Protein AF-A0A9E3SXN7-F1 (afdb_monomer_lite)

Radius of gyration: 14.29 Å; chains: 1; bounding box: 30×28×36 Å

Secondary structure (DSSP, 8-state):
---SSS-----PPP--TTPPTT-----------TTPPP-----GGGGGG-GGG-

Foldseek 3Di:
DPCPPPDDDDDDDDDDVPDDPPDDDDDDDDDDDPPDDDDDDADDPRCVVCVVVD

Sequence (54 aa):
MGMTSIPMMCLQEMEVKGSLSHCIRVAVFTNLSEDKEVKHVYLKEAKKLRPDLV

pLDDT: mean 93.19, std 6.72, range [60.31, 97.38]

Structure (mmCIF, N/CA/C/O backbone):
data_AF-A0A9E3SXN7-F1
#
_entry.id   AF-A0A9E3SXN7-F1
#
loop_
_atom_site.group_PDB
_atom_site.id
_atom_site.type_symbol
_atom_site.label_atom_id
_atom_site.label_alt_id
_atom_site.label_comp_id
_atom_site.label_asym_id
_atom_site.label_entity_id
_atom_site.label_seq_id
_atom_site.pdbx_PDB_ins_code
_atom_site.Cartn_x
_atom_site.Cartn_y
_atom_site.Cartn_z
_atom_site.occupancy
_atom_site.B_iso_or_equiv
_atom_site.auth_seq_id
_atom_site.auth_comp_id
_atom_site.auth_asym_id
_atom_site.auth_atom_id
_atom_site.pdbx_PDB_model_num
ATOM 1 N N . MET A 1 1 ? -10.086 -3.304 -16.328 1.00 60.31 1 MET A N 1
ATOM 2 C CA . MET A 1 1 ? -8.623 -3.486 -16.193 1.00 60.31 1 MET A CA 1
ATOM 3 C C . MET A 1 1 ? -8.284 -4.893 -16.662 1.00 60.31 1 MET A C 1
ATOM 5 O O . MET A 1 1 ? -8.979 -5.815 -16.263 1.00 60.31 1 MET A O 1
ATOM 9 N N . GLY A 1 2 ? -7.298 -5.040 -17.551 1.00 82.38 2 GLY A N 1
ATOM 10 C CA . GLY A 1 2 ? -6.954 -6.294 -18.239 1.00 82.38 2 GLY A CA 1
ATOM 11 C C . GLY A 1 2 ? -5.758 -7.026 -17.630 1.00 82.38 2 GLY A C 1
ATOM 12 O O . GLY A 1 2 ? -4.881 -7.466 -18.361 1.00 82.38 2 GLY A O 1
ATOM 13 N N . MET A 1 3 ? -5.688 -7.123 -16.300 1.00 86.94 3 MET A N 1
ATOM 14 C CA . MET A 1 3 ? -4.602 -7.818 -15.590 1.00 86.94 3 MET A CA 1
ATOM 15 C C . MET A 1 3 ? -4.828 -9.340 -15.609 1.00 86.94 3 MET A C 1
ATOM 17 O O . MET A 1 3 ? -4.868 -9.982 -14.567 1.00 86.94 3 MET A O 1
ATOM 21 N N . THR A 1 4 ? -5.049 -9.916 -16.794 1.00 93.31 4 THR A N 1
ATOM 22 C CA . THR A 1 4 ? -5.383 -11.342 -16.967 1.00 93.31 4 THR A CA 1
ATOM 23 C C . THR A 1 4 ? -4.154 -12.244 -17.044 1.00 93.31 4 THR A C 1
ATOM 25 O O . THR A 1 4 ? -4.269 -13.446 -16.838 1.00 93.31 4 THR A O 1
ATOM 28 N N . SER A 1 5 ? -2.980 -11.673 -17.319 1.00 94.69 5 SER A N 1
ATOM 29 C CA . SER A 1 5 ? -1.702 -12.385 -17.451 1.00 94.69 5 SER A CA 1
ATOM 30 C C . SER A 1 5 ? -0.737 -12.160 -16.282 1.00 94.69 5 SER A C 1
ATOM 32 O O . SER A 1 5 ? 0.381 -12.669 -16.309 1.00 94.69 5 SER A O 1
ATOM 34 N N . ILE A 1 6 ? -1.137 -11.392 -15.265 1.00 94.75 6 ILE A N 1
ATOM 35 C CA . ILE A 1 6 ? -0.286 -11.063 -14.117 1.00 94.75 6 ILE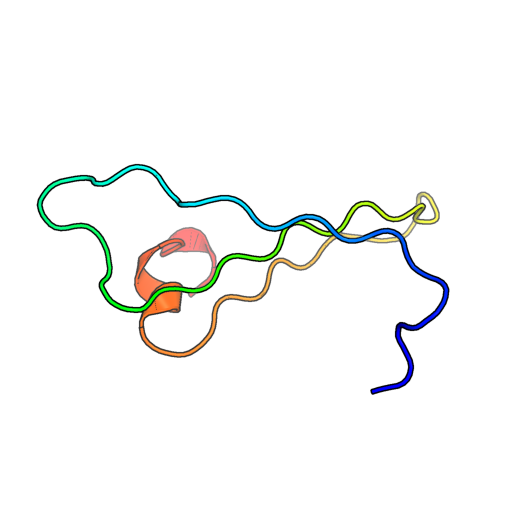 A CA 1
ATOM 36 C C . ILE A 1 6 ? -0.622 -12.026 -12.972 1.00 94.75 6 ILE A C 1
ATOM 38 O O . ILE A 1 6 ? -1.797 -12.126 -12.608 1.00 94.75 6 ILE A O 1
ATOM 42 N N . PRO A 1 7 ? 0.365 -12.723 -12.379 1.00 95.31 7 PRO A N 1
ATOM 43 C CA . PRO A 1 7 ? 0.114 -13.551 -11.209 1.00 95.31 7 PRO A CA 1
ATOM 44 C C . PRO A 1 7 ? -0.331 -12.671 -10.038 1.00 95.31 7 PRO A C 1
ATOM 46 O O . PRO A 1 7 ? 0.300 -11.663 -9.719 1.00 95.31 7 PRO A O 1
ATOM 49 N N . MET A 1 8 ? -1.429 -13.058 -9.395 1.00 95.19 8 MET A N 1
ATOM 50 C CA . MET A 1 8 ? -2.007 -12.338 -8.266 1.00 95.19 8 MET A CA 1
ATOM 51 C C . MET A 1 8 ? -2.274 -13.305 -7.123 1.00 95.19 8 MET A C 1
ATOM 53 O O . MET A 1 8 ? -2.680 -14.446 -7.335 1.00 95.19 8 MET A O 1
ATOM 57 N N . MET A 1 9 ? -2.081 -12.820 -5.903 1.00 96.25 9 MET A N 1
ATOM 58 C CA . MET A 1 9 ? -2.495 -13.513 -4.694 1.00 96.25 9 MET A CA 1
ATOM 59 C C . MET A 1 9 ? -3.147 -12.522 -3.737 1.00 96.25 9 MET A C 1
ATOM 61 O O . MET A 1 9 ? -2.764 -11.352 -3.684 1.00 96.25 9 MET A O 1
ATOM 65 N N . CYS A 1 10 ? -4.129 -13.000 -2.979 1.00 97.06 10 CYS A N 1
ATOM 66 C CA . CYS A 1 10 ? -4.760 -12.243 -1.909 1.00 97.06 10 CYS A CA 1
ATOM 67 C C . CYS A 1 10 ? -4.488 -12.933 -0.578 1.00 97.06 10 CYS A C 1
ATOM 69 O O . CYS A 1 10 ? -4.436 -14.159 -0.495 1.00 97.06 10 CYS A O 1
ATOM 71 N N . LEU A 1 11 ? -4.323 -12.122 0.457 1.00 96.50 11 LEU A N 1
ATOM 72 C CA . LEU A 1 11 ? -4.079 -12.561 1.820 1.00 96.50 11 LEU A CA 1
ATOM 73 C C . LEU A 1 11 ? -5.004 -11.768 2.735 1.00 96.50 11 LEU A C 1
ATOM 75 O O . LEU A 1 11 ? -5.315 -10.606 2.457 1.00 96.50 11 LEU A O 1
ATOM 79 N N . GLN A 1 12 ? -5.431 -12.395 3.824 1.00 96.38 12 GLN A N 1
ATOM 80 C CA . GLN A 1 12 ? -6.086 -11.670 4.898 1.00 96.38 12 GLN A CA 1
ATOM 81 C C . GLN A 1 12 ? -5.017 -10.965 5.736 1.00 96.38 12 GLN A C 1
ATOM 83 O O . GLN A 1 12 ? -4.044 -11.583 6.161 1.00 96.38 12 GLN A O 1
ATOM 88 N N . GLU A 1 13 ? -5.203 -9.666 5.952 1.00 96.31 13 GLU A N 1
ATOM 89 C CA . GLU A 1 13 ? -4.351 -8.884 6.844 1.00 96.31 13 GLU A CA 1
ATOM 90 C C . GLU A 1 13 ? -4.504 -9.350 8.296 1.00 96.31 13 GLU A C 1
ATOM 92 O O . GLU A 1 13 ? -5.583 -9.785 8.709 1.00 96.31 13 GLU A O 1
ATOM 97 N N . MET A 1 14 ? -3.440 -9.196 9.085 1.00 95.75 14 MET A N 1
ATOM 98 C CA . MET A 1 14 ? -3.506 -9.413 10.527 1.00 95.75 14 MET A CA 1
ATOM 99 C C . MET A 1 14 ? -4.566 -8.516 11.183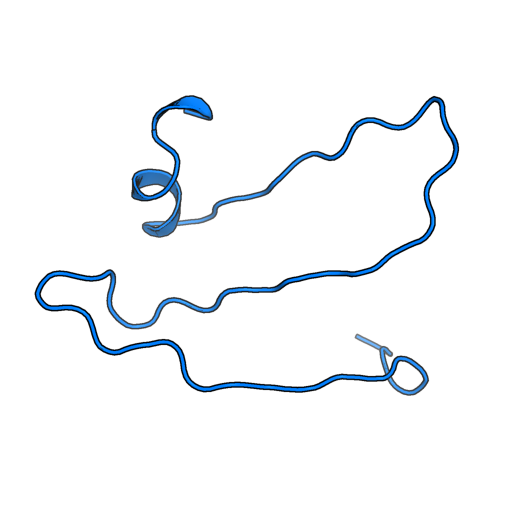 1.00 95.75 14 MET A C 1
ATOM 101 O O . MET A 1 14 ? -4.601 -7.299 10.987 1.00 95.75 14 MET A O 1
ATOM 105 N N . GLU A 1 15 ? -5.397 -9.112 12.034 1.00 95.12 15 GLU A N 1
ATOM 106 C CA . GLU A 1 15 ? -6.352 -8.363 12.842 1.00 95.12 15 GLU A CA 1
ATOM 107 C C . GLU A 1 15 ? -5.641 -7.715 14.037 1.00 95.12 15 GLU A C 1
ATOM 109 O O . GLU A 1 15 ? -5.286 -8.373 15.014 1.00 95.12 15 GLU A O 1
ATOM 114 N N . VAL A 1 16 ? -5.421 -6.401 13.957 1.00 96.06 16 VAL A N 1
ATOM 115 C CA . VAL A 1 16 ? -4.813 -5.610 15.036 1.00 96.06 16 VAL A CA 1
ATOM 116 C C . VAL A 1 16 ? -5.864 -4.684 15.643 1.00 96.06 16 VAL A C 1
ATOM 118 O O . VAL A 1 16 ? -6.564 -3.961 14.927 1.00 96.06 16 VAL A O 1
ATOM 121 N N . LYS A 1 17 ? -5.976 -4.668 16.976 1.00 96.06 17 LYS A N 1
ATOM 122 C CA . LYS A 1 17 ? -6.923 -3.799 17.690 1.00 96.06 17 LYS A CA 1
ATOM 123 C C . LYS A 1 17 ? -6.656 -2.326 17.360 1.00 96.06 17 LYS A C 1
ATOM 125 O O . LYS A 1 17 ? -5.540 -1.846 17.522 1.00 96.06 17 LYS A O 1
ATOM 130 N N . GLY A 1 18 ? -7.694 -1.611 16.925 1.00 94.12 18 GLY A N 1
ATOM 131 C CA . GLY A 1 18 ? -7.589 -0.204 16.517 1.00 94.12 18 GLY A CA 1
ATOM 132 C C . GLY A 1 18 ? -6.980 0.011 15.127 1.00 94.12 18 GLY A C 1
ATOM 133 O O . GLY A 1 18 ? -6.723 1.153 14.753 1.00 94.12 18 GLY A O 1
ATOM 134 N N . SER A 1 19 ? -6.753 -1.058 14.355 1.00 94.56 19 SER A N 1
ATOM 135 C CA . SER A 1 19 ? -6.331 -0.940 12.959 1.00 94.56 19 SER A CA 1
ATOM 136 C C . SER A 1 19 ? -7.427 -0.353 12.071 1.00 94.56 19 SER A C 1
ATOM 138 O O . SER A 1 19 ? -8.615 -0.357 12.402 1.00 94.56 19 SER A O 1
ATOM 140 N N . LEU A 1 20 ? -7.008 0.181 10.922 1.00 95.75 20 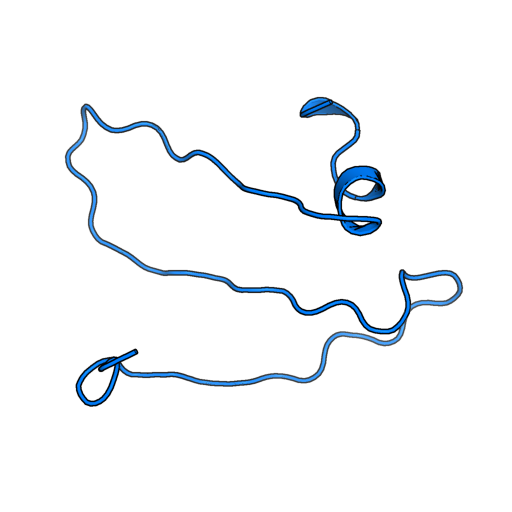LEU A N 1
ATOM 141 C CA . LEU A 1 20 ? -7.916 0.791 9.962 1.00 95.75 20 LEU A CA 1
ATOM 142 C C . LEU A 1 20 ? -8.873 -0.256 9.372 1.00 95.75 20 LEU A C 1
ATOM 144 O O . LEU A 1 20 ? -8.438 -1.187 8.691 1.00 95.75 20 LEU A O 1
ATOM 148 N N . SER A 1 21 ? -10.175 -0.065 9.592 1.00 95.00 21 SER A N 1
ATOM 149 C CA . SER A 1 21 ? -11.220 -0.929 9.043 1.00 95.00 21 SER A CA 1
ATOM 150 C C . SER A 1 21 ? -11.365 -0.756 7.528 1.00 95.00 21 SER A C 1
ATOM 152 O O . SER A 1 21 ? -11.081 0.305 6.971 1.00 95.00 21 SER A O 1
ATOM 154 N N . HIS A 1 22 ? -11.802 -1.823 6.849 1.00 94.88 22 HIS A N 1
ATOM 155 C CA . HIS A 1 22 ? -12.042 -1.849 5.397 1.00 94.88 22 HIS A CA 1
ATOM 156 C C . HIS A 1 22 ? -10.854 -1.352 4.548 1.00 94.88 22 HIS A C 1
ATOM 158 O O . HIS A 1 22 ? -11.030 -0.750 3.487 1.00 94.88 22 HIS A O 1
ATOM 164 N N . CYS A 1 23 ? -9.630 -1.605 5.015 1.00 96.19 23 CYS A N 1
ATOM 165 C CA . CYS A 1 23 ? -8.411 -1.206 4.328 1.00 96.19 23 CYS A CA 1
ATOM 166 C C . CYS A 1 23 ? -7.949 -2.300 3.357 1.00 96.19 23 CYS A C 1
ATOM 168 O O . CYS A 1 23 ? -7.676 -3.423 3.770 1.00 96.19 23 CYS A O 1
ATOM 170 N N . ILE A 1 24 ? -7.794 -1.952 2.077 1.00 96.75 24 ILE A N 1
ATOM 171 C CA . ILE A 1 24 ? -7.146 -2.807 1.075 1.00 96.75 24 ILE A CA 1
ATOM 172 C C . ILE A 1 24 ? -5.698 -2.344 0.928 1.00 96.75 24 ILE A C 1
ATOM 174 O O . ILE A 1 24 ? -5.447 -1.160 0.698 1.00 96.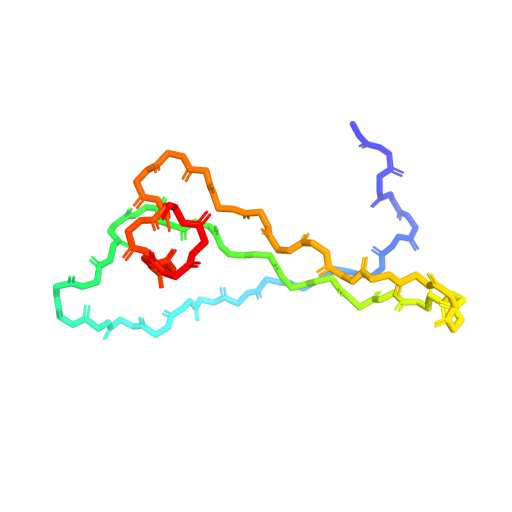75 24 ILE A O 1
ATOM 178 N N . ARG A 1 25 ? -4.752 -3.277 1.046 1.00 97.38 25 ARG A N 1
ATOM 179 C CA . ARG A 1 25 ? -3.329 -3.039 0.781 1.00 97.38 25 ARG A CA 1
ATOM 180 C C . ARG A 1 25 ? -2.909 -3.803 -0.464 1.00 97.38 25 ARG A C 1
ATOM 182 O O . ARG A 1 25 ? -3.360 -4.922 -0.687 1.00 97.38 25 ARG A O 1
ATOM 189 N N . VAL A 1 26 ? -2.049 -3.187 -1.267 1.00 96.69 26 VAL A N 1
ATOM 190 C CA . VAL A 1 26 ? -1.509 -3.788 -2.487 1.00 96.69 26 VAL A CA 1
ATOM 191 C C . VAL A 1 26 ? 0.008 -3.707 -2.424 1.00 96.69 26 VAL A C 1
ATOM 193 O O . VAL A 1 26 ? 0.567 -2.616 -2.320 1.00 96.69 26 VAL A O 1
ATOM 196 N N . ALA A 1 27 ? 0.662 -4.862 -2.497 1.00 96.62 27 ALA A N 1
ATOM 197 C CA . ALA A 1 27 ? 2.092 -4.963 -2.743 1.00 96.62 27 ALA A CA 1
ATOM 198 C C . ALA A 1 27 ? 2.293 -5.322 -4.218 1.00 96.62 27 ALA A C 1
ATOM 200 O O . ALA A 1 27 ? 1.746 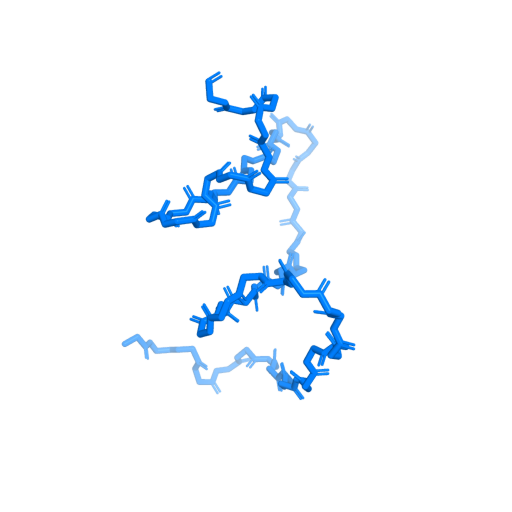-6.314 -4.695 1.00 96.62 27 ALA A O 1
ATOM 201 N N . VAL A 1 28 ? 3.050 -4.498 -4.941 1.00 95.25 28 VAL A N 1
ATOM 202 C CA . VAL A 1 28 ? 3.369 -4.728 -6.353 1.00 95.25 28 VAL A CA 1
ATOM 203 C C . VAL A 1 28 ? 4.856 -5.009 -6.463 1.00 95.25 28 VAL A C 1
ATOM 205 O O . VAL A 1 28 ? 5.677 -4.158 -6.130 1.00 95.25 28 VAL A O 1
ATOM 208 N N . PHE A 1 29 ? 5.191 -6.195 -6.957 1.00 94.94 29 PHE A N 1
ATOM 209 C CA . PHE A 1 29 ? 6.552 -6.545 -7.333 1.00 94.94 29 PHE A CA 1
ATOM 210 C C . PHE A 1 29 ? 6.725 -6.223 -8.812 1.00 94.94 29 PHE A C 1
ATOM 212 O O . PHE A 1 29 ? 6.012 -6.761 -9.658 1.00 94.94 29 PHE A O 1
ATOM 219 N N . THR A 1 30 ? 7.638 -5.309 -9.122 1.00 94.62 30 THR A N 1
ATOM 220 C CA . THR A 1 30 ? 7.930 -4.910 -10.497 1.00 94.62 30 THR A CA 1
ATOM 221 C C . THR A 1 30 ? 9.416 -4.650 -10.650 1.00 94.62 30 THR A C 1
ATOM 223 O O . THR A 1 30 ? 10.065 -4.157 -9.729 1.00 94.62 30 THR A O 1
ATOM 226 N N . ASN A 1 31 ? 9.942 -4.954 -11.831 1.00 94.88 31 ASN A N 1
ATOM 227 C CA . ASN A 1 31 ? 11.280 -4.526 -12.205 1.00 94.88 31 ASN A CA 1
ATOM 228 C C . ASN A 1 31 ? 11.220 -3.039 -12.563 1.00 94.88 31 ASN A C 1
ATOM 230 O O . ASN A 1 31 ? 10.348 -2.621 -13.330 1.00 94.88 31 ASN A O 1
ATOM 234 N N . LEU A 1 32 ? 12.119 -2.250 -11.985 1.00 94.88 32 LEU A N 1
ATOM 235 C CA . LEU A 1 32 ? 12.285 -0.830 -12.276 1.00 94.88 32 LEU A CA 1
ATOM 236 C C . LEU A 1 32 ? 13.711 -0.594 -12.764 1.00 94.88 32 LEU A C 1
ATOM 238 O O . LEU A 1 32 ? 14.637 -1.282 -12.341 1.00 94.88 32 LEU A O 1
ATOM 242 N N . SER A 1 33 ? 13.873 0.385 -13.647 1.00 94.75 33 SER A N 1
ATOM 243 C CA . SER A 1 33 ? 15.187 0.916 -14.003 1.00 94.75 33 SER A CA 1
ATOM 244 C C . SER A 1 33 ? 15.812 1.633 -12.801 1.00 94.75 33 SER A C 1
ATOM 246 O O . SER A 1 33 ? 15.090 2.184 -11.972 1.00 94.75 33 SER A O 1
ATOM 248 N N . GLU A 1 34 ? 17.142 1.656 -12.716 1.00 90.62 34 GLU A N 1
ATOM 249 C CA . GLU A 1 34 ? 17.878 2.223 -11.570 1.00 90.62 34 GLU A CA 1
ATOM 250 C C . GLU A 1 34 ? 17.595 3.715 -11.323 1.00 90.62 34 GLU A C 1
ATOM 252 O O . GLU A 1 34 ? 17.685 4.184 -10.193 1.00 90.62 34 GLU A O 1
ATOM 257 N N . ASP A 1 35 ? 17.202 4.464 -12.356 1.00 92.75 35 ASP A N 1
ATOM 258 C CA . ASP A 1 35 ? 16.857 5.889 -12.277 1.00 92.75 35 ASP A CA 1
ATOM 259 C C . ASP A 1 35 ? 15.459 6.162 -11.694 1.00 92.75 35 ASP A C 1
ATOM 261 O O . ASP A 1 35 ? 15.055 7.319 -11.548 1.00 92.75 35 ASP A O 1
ATOM 265 N N . LYS A 1 36 ? 14.668 5.119 -11.419 1.00 95.12 36 LYS A N 1
ATOM 266 C CA . LYS A 1 36 ? 13.271 5.263 -11.006 1.00 95.12 36 LYS A CA 1
ATOM 267 C C . LYS A 1 36 ? 13.121 5.177 -9.495 1.00 95.12 36 LYS A C 1
ATOM 269 O O . LYS A 1 36 ? 13.392 4.156 -8.876 1.00 95.12 36 LYS A O 1
ATOM 274 N N . GLU A 1 37 ? 12.548 6.228 -8.921 1.00 92.94 37 GLU A N 1
ATOM 275 C CA . GLU A 1 37 ? 12.116 6.239 -7.526 1.00 92.94 37 GLU A CA 1
ATOM 276 C C . GLU A 1 37 ? 10.712 5.642 -7.354 1.00 92.94 37 GLU A C 1
ATOM 278 O O . GLU A 1 37 ? 9.783 5.922 -8.121 1.00 92.94 37 GLU A O 1
ATOM 283 N N . VAL A 1 38 ? 10.535 4.848 -6.297 1.00 93.38 38 VAL A N 1
ATOM 284 C CA . VAL A 1 38 ? 9.240 4.266 -5.929 1.00 93.38 38 VAL A CA 1
ATOM 285 C C . VAL A 1 38 ? 8.405 5.291 -5.167 1.00 93.38 38 VAL A C 1
ATOM 287 O O . VAL A 1 38 ? 8.793 5.764 -4.101 1.00 93.38 38 VAL A O 1
ATOM 290 N N . LYS A 1 39 ? 7.204 5.586 -5.673 1.00 93.50 39 LYS A N 1
ATOM 291 C CA . LYS A 1 39 ? 6.217 6.427 -4.982 1.00 93.50 39 LYS A CA 1
ATOM 292 C C . LYS A 1 39 ? 5.106 5.565 -4.400 1.00 93.50 39 LYS A C 1
ATOM 294 O O . LYS A 1 39 ? 4.258 5.055 -5.129 1.00 93.50 39 LYS A O 1
ATOM 299 N N . HIS A 1 40 ? 5.093 5.420 -3.080 1.00 95.44 40 HIS A N 1
ATOM 300 C CA . HIS A 1 40 ? 4.013 4.726 -2.385 1.00 95.44 40 HIS A CA 1
ATOM 301 C C . HIS A 1 40 ? 2.774 5.623 -2.285 1.00 95.44 40 HIS A C 1
ATOM 303 O O . HIS A 1 40 ? 2.865 6.770 -1.854 1.00 95.44 40 HIS A O 1
ATOM 309 N N . VAL A 1 41 ? 1.608 5.096 -2.665 1.00 95.75 41 VAL A N 1
ATOM 310 C CA . VAL A 1 41 ? 0.354 5.859 -2.723 1.00 95.75 41 VAL A CA 1
ATOM 311 C C . VAL A 1 41 ? -0.598 5.400 -1.621 1.00 95.75 41 VAL A C 1
ATOM 313 O O . VAL A 1 41 ? -0.989 4.236 -1.579 1.00 95.75 41 VAL A O 1
ATOM 316 N N . TYR A 1 42 ? -1.016 6.337 -0.766 1.00 96.62 42 TYR A N 1
ATOM 317 C CA . TYR A 1 42 ? -2.000 6.118 0.296 1.00 96.62 42 TYR A CA 1
ATOM 318 C C . TYR A 1 42 ? -3.218 7.010 0.053 1.00 96.62 42 TYR A C 1
ATOM 320 O O . TYR A 1 42 ? -3.113 8.234 -0.033 1.00 96.62 42 TYR A O 1
ATOM 328 N N . LEU A 1 43 ? -4.392 6.397 -0.089 1.00 95.62 43 LEU A N 1
ATOM 329 C CA . LEU A 1 43 ? -5.635 7.087 -0.444 1.00 95.62 43 LEU A CA 1
ATOM 330 C C . LEU A 1 43 ? -6.632 7.062 0.717 1.00 95.62 43 LEU A C 1
ATOM 332 O O . LEU A 1 43 ? -6.618 6.148 1.540 1.00 95.62 43 LEU A O 1
ATOM 336 N N . LYS A 1 44 ? -7.553 8.035 0.739 1.00 95.50 44 LYS A N 1
ATOM 337 C CA . LYS A 1 44 ? -8.622 8.139 1.752 1.00 95.50 44 LYS A CA 1
ATOM 338 C C . LYS A 1 44 ? -8.037 8.090 3.178 1.00 95.50 44 LYS A C 1
ATOM 340 O O . LYS A 1 44 ? -6.998 8.694 3.436 1.00 95.50 44 LYS A O 1
ATOM 345 N N . GLU A 1 45 ? -8.669 7.338 4.078 1.00 95.75 45 GLU A N 1
ATOM 346 C CA . GLU A 1 45 ? -8.229 7.147 5.463 1.00 95.75 45 GLU A CA 1
ATOM 347 C C . GLU A 1 45 ? -6.857 6.468 5.589 1.00 95.75 45 GLU A C 1
ATOM 349 O O . GLU A 1 45 ? -6.180 6.650 6.600 1.00 95.75 45 GLU A O 1
ATOM 354 N N . ALA A 1 46 ? -6.395 5.742 4.561 1.00 96.12 46 ALA A N 1
ATOM 355 C CA . ALA A 1 46 ? -5.097 5.070 4.597 1.00 96.12 46 ALA A CA 1
ATOM 356 C C . ALA A 1 46 ? -3.915 6.052 4.624 1.00 96.12 46 ALA A C 1
ATOM 358 O O . ALA A 1 46 ? -2.823 5.653 5.015 1.00 96.12 46 ALA A O 1
ATOM 359 N N . LYS A 1 47 ? -4.119 7.340 4.296 1.00 95.06 47 LYS A N 1
ATOM 360 C CA . LYS A 1 47 ? -3.098 8.392 4.479 1.00 95.06 47 LYS A CA 1
ATOM 361 C C . LYS A 1 47 ? -2.560 8.444 5.914 1.00 95.06 47 LYS A C 1
ATOM 363 O O . LYS A 1 47 ? -1.376 8.673 6.114 1.00 95.06 47 LYS A O 1
ATOM 368 N N . LYS A 1 48 ? -3.406 8.142 6.907 1.00 94.06 48 LYS A N 1
ATOM 369 C CA . LYS A 1 48 ? -3.034 8.108 8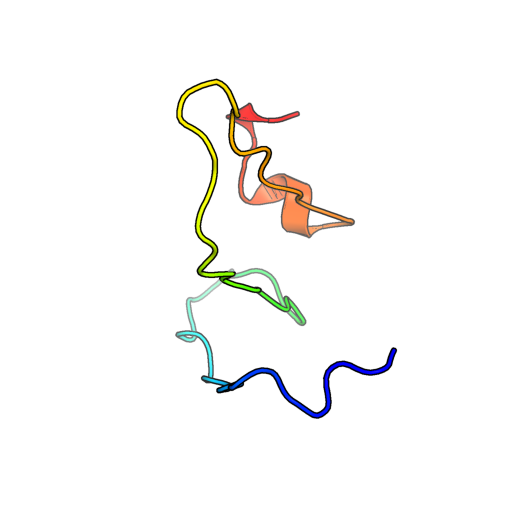.333 1.00 94.06 48 LYS A CA 1
ATOM 370 C C . LYS A 1 48 ? -1.991 7.033 8.666 1.00 94.06 48 LYS A C 1
ATOM 372 O O . LYS A 1 48 ? -1.356 7.118 9.708 1.00 94.06 48 LYS A O 1
ATOM 377 N N . LEU A 1 49 ? -1.817 6.028 7.801 1.00 94.00 49 LEU A N 1
ATOM 378 C CA . LEU A 1 49 ? -0.838 4.952 7.989 1.00 94.00 49 LEU A CA 1
ATOM 379 C C . LEU A 1 49 ? 0.599 5.393 7.667 1.00 94.00 49 LEU A C 1
ATOM 381 O O . LEU A 1 49 ? 1.539 4.737 8.108 1.00 94.00 49 LEU A O 1
ATOM 385 N N . ARG A 1 50 ? 0.773 6.475 6.899 1.00 93.62 50 ARG A N 1
ATOM 386 C CA . ARG A 1 50 ? 2.074 7.061 6.543 1.00 93.62 50 ARG A CA 1
ATOM 387 C C . ARG A 1 50 ? 2.042 8.577 6.738 1.00 93.62 50 ARG A C 1
ATOM 389 O O . ARG A 1 50 ? 1.954 9.317 5.759 1.00 93.62 50 ARG A O 1
ATOM 396 N N . PRO A 1 51 ? 2.075 9.047 7.998 1.00 90.00 51 PRO A N 1
ATOM 397 C CA . PRO A 1 51 ? 2.054 10.477 8.302 1.00 90.00 51 PRO A CA 1
ATOM 398 C C . PRO A 1 51 ? 3.282 11.225 7.764 1.00 90.00 51 PRO A C 1
ATOM 400 O O . PRO A 1 51 ? 3.233 12.433 7.615 1.00 90.00 51 PRO A O 1
ATOM 403 N N . ASP A 1 52 ? 4.364 10.517 7.448 1.00 93.00 52 ASP A N 1
ATOM 404 C CA . ASP A 1 52 ? 5.585 11.048 6.837 1.00 93.00 52 ASP A CA 1
ATOM 405 C C . ASP A 1 52 ? 5.447 11.390 5.341 1.00 93.00 52 ASP A C 1
ATOM 407 O O . ASP A 1 52 ? 6.324 12.043 4.783 1.00 93.00 52 ASP A O 1
ATOM 411 N N . LEU A 1 53 ? 4.371 10.942 4.680 1.00 83.31 53 LEU A N 1
ATOM 412 C CA . LEU A 1 53 ? 4.089 11.218 3.264 1.00 83.31 53 LEU A CA 1
ATOM 413 C C . LEU A 1 53 ? 3.019 12.306 3.056 1.00 83.31 53 LEU A C 1
ATOM 415 O O . LEU A 1 53 ? 2.619 12.544 1.911 1.00 83.31 53 LEU A O 1
ATOM 419 N N . VAL A 1 54 ? 2.514 12.908 4.139 1.00 64.25 54 VAL A N 1
ATOM 420 C CA . VAL A 1 54 ? 1.461 13.940 4.136 1.00 64.25 54 VAL A CA 1
ATOM 421 C C . VAL A 1 54 ? 2.038 15.286 4.544 1.00 64.25 54 VAL A C 1
ATOM 423 O O . VAL A 1 54 ? 2.826 15.316 5.510 1.00 64.25 54 VAL A O 1
#